Protein AF-A0A2Z3HZ44-F1 (afdb_monomer)

Sequence (137 aa):
MKKAVIFLALIVLAGCATKPIPFDQAKPVPSKRLYAFQDKSQPAKILVTRDSGYQGFLCGVKFYIDGKLAAQLETSEKAIFYVPEGAHTVSADHNCHGPVDGTVLTTTTEDSTGLRISVGLNGAHINPIIYQADSSL

Foldseek 3Di:
DVVVVVVVVVVVPPPFFFADDALVQFAEAPPVFFDDQPPPVAQWKEKEFETAGPFQQPWFKFKDKQNHGGGTHHHRHMDMGGDHFAKIWMWIWTCPPHDADIDIDIDGTPHYWYWYWGHDPRTIDIDTDDRDPDDDD

Solvent-accessible surface area (backbone atoms only — not comparable to full-atom values): 7588 Å² total; per-residue (Å²): 115,73,70,58,56,54,58,56,56,61,63,73,66,72,61,77,64,45,41,88,59,59,74,87,79,28,42,73,54,57,70,95,39,53,69,45,44,77,53,79,85,38,77,7,31,44,38,39,33,28,26,29,46,76,55,53,54,89,55,34,32,43,33,24,51,71,85,39,66,27,33,48,39,41,59,34,18,26,50,73,30,29,35,70,65,44,80,43,42,35,36,29,32,39,68,67,92,50,97,42,54,51,32,74,47,77,48,70,23,83,48,68,38,36,34,35,35,42,46,53,98,74,24,25,40,71,42,82,42,85,73,78,88,76,88,82,130

Nearest PDB structures (foldseek):
  5a9i-assembly3_C  TM=6.026E-01  e=7.643E-02  Rattus norvegicus
  5a9h-assembly1_A-2  TM=5.772E-01  e=6.497E-02  Rattus norvegicus
  7pmy-assembly1_A  TM=6.077E-01  e=1.386E-01  Homo sapiens
  6d10-assembly1_A  TM=5.906E-01  e=1.631E-01  Pseudomonas aeruginosa PAO1
  7nqk-assembly1_A  TM=4.939E-01  e=2.193E+00  Rattus norvegicus

Mean predicted aligned error: 8.35 Å

Structure (mmCIF, N/CA/C/O backbone):
data_AF-A0A2Z3HZ44-F1
#
_entry.id   AF-A0A2Z3HZ44-F1
#
loop_
_atom_site.group_PDB
_atom_site.id
_atom_site.type_symbol
_atom_site.label_atom_id
_atom_site.label_alt_id
_atom_site.label_comp_id
_atom_site.label_asym_id
_atom_site.label_entity_id
_atom_site.label_seq_id
_atom_site.pdbx_PDB_ins_code
_atom_site.Cartn_x
_atom_site.Cartn_y
_atom_site.Cartn_z
_atom_site.occupancy
_atom_site.B_iso_or_equiv
_atom_site.auth_seq_id
_atom_site.auth_comp_id
_atom_site.auth_asym_id
_atom_site.auth_atom_id
_atom_site.pdbx_PDB_model_num
ATOM 1 N N . MET A 1 1 ? 45.296 -10.138 -8.278 1.00 50.91 1 MET A N 1
ATOM 2 C CA . MET A 1 1 ? 44.450 -10.715 -7.205 1.00 50.91 1 MET A CA 1
ATOM 3 C C . MET A 1 1 ? 43.800 -9.650 -6.313 1.00 50.91 1 MET A C 1
ATOM 5 O O . MET A 1 1 ? 42.587 -9.666 -6.198 1.00 50.91 1 MET A O 1
ATOM 9 N N . LYS A 1 2 ? 44.533 -8.657 -5.772 1.00 53.44 2 LYS A N 1
ATOM 10 C CA . LYS A 1 2 ? 43.954 -7.584 -4.919 1.00 53.44 2 LYS A CA 1
ATOM 11 C C . LYS A 1 2 ? 42.868 -6.717 -5.594 1.00 53.44 2 LYS A C 1
ATOM 13 O O . LYS A 1 2 ? 41.887 -6.362 -4.956 1.00 53.44 2 LYS A O 1
ATOM 18 N N . LYS A 1 3 ? 43.006 -6.424 -6.896 1.00 55.44 3 LYS A N 1
ATOM 19 C CA . LYS A 1 3 ? 42.032 -5.613 -7.660 1.00 55.44 3 LYS A CA 1
ATOM 20 C C . LYS A 1 3 ? 40.670 -6.303 -7.851 1.00 55.44 3 LYS A C 1
ATOM 22 O O . LYS A 1 3 ? 39.658 -5.620 -7.904 1.00 55.44 3 LYS A O 1
ATOM 27 N N . ALA A 1 4 ? 40.643 -7.638 -7.903 1.00 61.62 4 ALA A N 1
ATOM 28 C CA . ALA A 1 4 ? 39.406 -8.408 -8.061 1.00 61.62 4 ALA A CA 1
ATOM 29 C C . ALA A 1 4 ? 38.560 -8.406 -6.776 1.00 61.62 4 ALA A C 1
ATOM 31 O O . ALA A 1 4 ? 37.341 -8.317 -6.845 1.00 61.62 4 ALA A O 1
ATOM 32 N N . VAL A 1 5 ? 39.210 -8.415 -5.607 1.00 64.81 5 VAL A N 1
ATOM 33 C CA . VAL A 1 5 ? 38.535 -8.338 -4.300 1.00 64.81 5 VAL A CA 1
ATOM 34 C C . VAL A 1 5 ? 37.869 -6.973 -4.096 1.00 64.81 5 VAL A C 1
ATOM 36 O O . VAL A 1 5 ? 36.757 -6.907 -3.589 1.00 64.81 5 VAL A O 1
ATOM 39 N N . ILE A 1 6 ? 38.504 -5.887 -4.554 1.00 65.00 6 ILE A N 1
ATOM 40 C CA . ILE A 1 6 ? 37.937 -4.528 -4.485 1.00 65.00 6 ILE A CA 1
ATOM 41 C C . ILE A 1 6 ? 36.720 -4.392 -5.412 1.00 65.00 6 ILE A C 1
ATOM 43 O O . ILE A 1 6 ? 35.713 -3.809 -5.022 1.00 65.00 6 ILE A O 1
ATOM 47 N N . PHE A 1 7 ? 36.784 -4.966 -6.617 1.00 62.88 7 PHE A N 1
ATOM 48 C CA . PHE A 1 7 ? 35.658 -4.943 -7.555 1.00 62.88 7 PHE A CA 1
ATOM 49 C C . PHE A 1 7 ? 34.468 -5.772 -7.049 1.00 62.88 7 PHE A C 1
ATOM 51 O O . PHE A 1 7 ? 33.326 -5.349 -7.186 1.00 62.88 7 PHE A O 1
ATOM 58 N N . LEU A 1 8 ? 34.734 -6.914 -6.404 1.00 62.28 8 LEU A N 1
ATOM 59 C CA . LEU A 1 8 ? 33.700 -7.745 -5.788 1.00 62.28 8 LEU A CA 1
ATOM 60 C C . LEU A 1 8 ? 33.069 -7.062 -4.564 1.00 62.28 8 LEU A C 1
ATOM 62 O O . LEU A 1 8 ? 31.859 -7.134 -4.397 1.00 62.28 8 LEU A O 1
ATOM 66 N N . ALA A 1 9 ? 33.857 -6.341 -3.759 1.00 60.66 9 ALA A N 1
ATOM 67 C CA . ALA A 1 9 ? 33.359 -5.586 -2.607 1.00 60.66 9 ALA A CA 1
ATOM 68 C C . ALA A 1 9 ? 32.427 -4.421 -3.000 1.00 60.66 9 ALA A C 1
ATOM 70 O O . ALA A 1 9 ? 31.477 -4.136 -2.277 1.00 60.66 9 ALA A O 1
ATOM 71 N N . LEU A 1 10 ? 32.645 -3.783 -4.158 1.00 60.72 10 LEU A N 1
ATOM 72 C CA . LEU A 1 10 ? 31.797 -2.684 -4.645 1.00 60.72 10 LEU A CA 1
ATOM 73 C C . LEU A 1 10 ? 30.389 -3.135 -5.068 1.00 60.72 10 LEU A C 1
ATOM 75 O O . LEU A 1 10 ? 29.458 -2.337 -5.005 1.00 60.72 10 LEU A O 1
ATOM 79 N N . ILE A 1 11 ? 30.206 -4.403 -5.448 1.00 60.47 11 ILE A N 1
ATOM 80 C CA . ILE A 1 11 ? 28.891 -4.949 -5.833 1.00 60.47 11 ILE A CA 1
ATOM 81 C C . ILE A 1 11 ? 28.003 -5.185 -4.597 1.00 60.47 11 ILE A C 1
ATOM 83 O O . ILE A 1 11 ? 26.780 -5.109 -4.686 1.00 60.47 11 ILE A O 1
ATOM 87 N N . VAL A 1 12 ? 28.602 -5.408 -3.421 1.00 58.06 12 VAL A N 1
ATOM 88 C CA . VAL A 1 12 ? 27.870 -5.726 -2.179 1.00 58.06 12 VAL A CA 1
ATOM 89 C C . VAL A 1 12 ? 27.250 -4.480 -1.523 1.00 58.06 12 VAL A C 1
ATOM 91 O O . VAL A 1 12 ? 26.372 -4.605 -0.677 1.00 58.06 12 VAL A O 1
ATOM 94 N N . LEU A 1 13 ? 27.644 -3.266 -1.934 1.00 53.72 13 LEU A N 1
ATOM 95 C CA . LEU A 1 13 ? 27.091 -2.003 -1.417 1.00 53.72 13 LEU A CA 1
ATOM 96 C C . LEU A 1 13 ? 25.834 -1.515 -2.164 1.00 53.72 13 LEU A C 1
ATOM 98 O O . LEU A 1 13 ? 25.426 -0.367 -1.981 1.00 53.72 13 LEU A O 1
ATOM 102 N N . ALA A 1 14 ? 25.188 -2.356 -2.979 1.00 54.12 14 ALA A N 1
ATOM 103 C CA . ALA A 1 14 ? 23.889 -2.046 -3.580 1.00 54.12 14 ALA A CA 1
ATOM 104 C C . ALA A 1 14 ? 22.770 -2.054 -2.513 1.00 54.12 14 ALA A C 1
ATOM 106 O O . ALA A 1 14 ? 21.953 -2.968 -2.431 1.00 54.12 14 ALA A O 1
ATOM 107 N N . GLY A 1 15 ? 22.773 -1.033 -1.654 1.00 54.25 15 GLY A N 1
ATOM 108 C CA . GLY A 1 15 ? 21.704 -0.727 -0.711 1.00 54.25 15 GLY A CA 1
ATOM 109 C C . GLY A 1 15 ? 20.411 -0.319 -1.425 1.00 54.25 15 GLY A C 1
ATOM 110 O O . GLY A 1 15 ? 20.437 0.101 -2.579 1.00 54.25 15 GLY A O 1
ATOM 111 N N . CYS A 1 16 ? 19.293 -0.489 -0.712 1.00 62.09 16 CYS A N 1
ATOM 112 C CA . CYS A 1 16 ? 17.894 -0.296 -1.121 1.00 62.09 16 CYS A CA 1
ATOM 113 C C . CYS A 1 16 ? 17.681 0.540 -2.405 1.00 62.09 16 CYS A C 1
ATOM 115 O O . CYS A 1 16 ? 17.948 1.740 -2.443 1.00 62.09 16 CYS A O 1
ATOM 117 N N . ALA A 1 17 ? 17.167 -0.102 -3.458 1.00 68.62 17 ALA A N 1
ATOM 1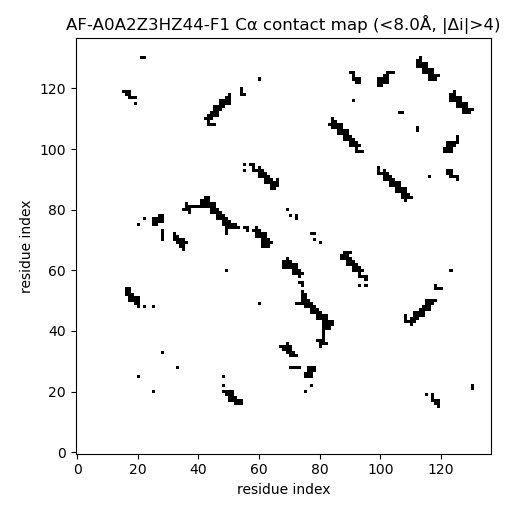18 C CA . ALA A 1 17 ? 17.059 0.464 -4.804 1.00 68.62 17 ALA A CA 1
ATOM 119 C C . ALA A 1 17 ? 15.916 1.485 -4.997 1.00 68.62 17 ALA A C 1
ATOM 121 O O . ALA A 1 17 ? 15.763 2.027 -6.097 1.00 68.62 17 ALA A O 1
ATOM 122 N N . THR A 1 18 ? 15.099 1.744 -3.970 1.00 78.94 18 THR A N 1
ATOM 123 C CA . THR A 1 18 ? 13.944 2.647 -4.060 1.00 78.94 18 THR A CA 1
ATOM 124 C C . THR A 1 18 ? 14.151 3.935 -3.271 1.00 78.94 18 THR A C 1
ATOM 126 O O . THR A 1 18 ? 14.808 3.960 -2.231 1.00 78.94 18 THR A O 1
ATOM 129 N N . LYS A 1 19 ? 13.587 5.034 -3.775 1.00 84.69 19 LYS A N 1
ATOM 130 C CA . LYS A 1 19 ? 13.679 6.366 -3.174 1.00 84.69 19 LYS A CA 1
ATOM 131 C C . LYS A 1 19 ? 12.292 6.863 -2.759 1.00 84.69 19 LYS A C 1
ATOM 133 O O . LYS A 1 19 ? 11.366 6.756 -3.574 1.00 84.69 19 LYS A O 1
ATOM 138 N N . PRO A 1 20 ? 12.154 7.448 -1.553 1.00 86.31 20 PRO A N 1
ATOM 139 C CA . PRO A 1 20 ? 10.907 8.077 -1.136 1.00 86.31 20 PRO A CA 1
ATOM 140 C C . PRO A 1 20 ? 10.450 9.109 -2.159 1.00 86.31 20 PRO A C 1
ATOM 142 O O . PRO A 1 20 ? 11.268 9.853 -2.700 1.00 86.31 20 PRO A O 1
ATOM 145 N N . ILE A 1 21 ? 9.141 9.162 -2.383 1.00 86.69 21 ILE A N 1
ATOM 146 C CA . ILE A 1 21 ? 8.492 10.210 -3.163 1.00 86.69 21 ILE A CA 1
ATOM 147 C C . ILE A 1 21 ? 7.534 10.988 -2.248 1.00 86.69 21 ILE A C 1
ATOM 149 O O . ILE A 1 21 ? 6.779 10.358 -1.497 1.00 86.69 21 ILE A O 1
ATOM 153 N N . PRO A 1 22 ? 7.567 12.332 -2.270 1.00 86.56 22 PRO A N 1
ATOM 154 C CA . PRO A 1 22 ? 6.574 13.156 -1.591 1.00 86.56 22 PRO A CA 1
ATOM 155 C C . PRO A 1 22 ? 5.142 12.822 -2.039 1.00 86.56 22 PRO A C 1
ATOM 157 O O . PRO A 1 22 ? 4.908 12.458 -3.195 1.00 86.56 22 PRO A O 1
ATOM 160 N N . PHE A 1 23 ? 4.177 12.913 -1.120 1.00 85.69 23 PHE A N 1
ATOM 161 C CA . PHE A 1 23 ? 2.792 12.518 -1.399 1.00 85.69 23 PHE A CA 1
ATOM 162 C C . PHE A 1 23 ? 2.153 13.381 -2.487 1.00 85.69 23 PHE A C 1
ATOM 164 O O . PHE A 1 23 ? 1.465 12.867 -3.356 1.00 85.69 23 PHE A O 1
ATOM 171 N N . ASP A 1 24 ? 2.390 14.685 -2.482 1.00 87.25 24 ASP A N 1
ATOM 172 C CA . ASP A 1 24 ? 1.944 15.639 -3.501 1.00 87.25 24 ASP A CA 1
ATOM 173 C C . ASP A 1 24 ? 2.466 15.283 -4.906 1.00 87.25 24 ASP A C 1
ATOM 175 O O . ASP A 1 24 ? 1.699 15.317 -5.869 1.00 87.25 24 ASP A O 1
ATOM 179 N N . GLN A 1 25 ? 3.714 14.822 -5.006 1.00 88.56 25 GLN A N 1
ATOM 180 C CA . GLN A 1 25 ? 4.382 14.479 -6.270 1.00 88.56 25 GLN A CA 1
ATOM 181 C C . GLN A 1 25 ? 4.048 13.079 -6.803 1.00 88.56 25 GLN A C 1
ATOM 183 O O . GLN A 1 25 ? 4.250 12.800 -7.989 1.00 88.56 25 GLN A O 1
ATOM 188 N N . ALA A 1 26 ? 3.542 12.181 -5.956 1.00 90.69 26 ALA A N 1
ATOM 189 C CA . ALA A 1 26 ? 3.144 10.844 -6.377 1.00 90.69 26 ALA A CA 1
ATOM 190 C C . ALA A 1 26 ? 1.840 10.864 -7.195 1.00 90.69 26 ALA A C 1
ATOM 192 O O . ALA A 1 26 ? 0.900 11.616 -6.918 1.00 90.69 26 ALA A O 1
ATOM 193 N N . LYS A 1 27 ? 1.770 10.014 -8.223 1.00 94.94 27 LYS 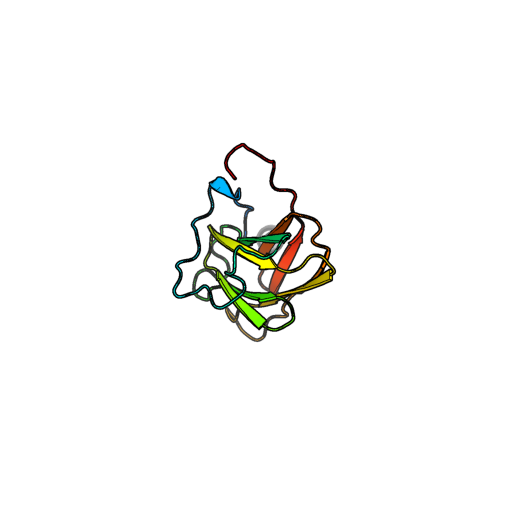A N 1
ATOM 194 C CA . LYS A 1 27 ? 0.610 9.932 -9.122 1.00 94.94 27 LYS A CA 1
ATOM 195 C C . LYS A 1 27 ? -0.535 9.178 -8.444 1.00 94.94 27 LYS A C 1
ATOM 197 O O . LYS A 1 27 ? -0.279 8.155 -7.820 1.00 94.94 27 LYS A O 1
ATOM 202 N N . PRO A 1 28 ? -1.796 9.616 -8.553 1.00 95.62 28 PRO A N 1
ATOM 203 C CA . PRO A 1 28 ? -2.900 8.853 -7.984 1.00 95.62 28 PRO A CA 1
ATOM 204 C C . PRO A 1 28 ? -3.028 7.487 -8.669 1.00 95.62 28 PRO A C 1
ATOM 206 O O . PRO A 1 28 ? -2.938 7.391 -9.895 1.00 95.62 28 PRO A O 1
ATOM 209 N N . VAL A 1 29 ? -3.276 6.439 -7.882 1.00 96.38 29 VAL A N 1
ATOM 210 C CA . VAL A 1 29 ? -3.639 5.120 -8.412 1.00 96.38 29 VAL A CA 1
ATOM 211 C C . VAL A 1 29 ? -4.942 5.257 -9.219 1.00 96.38 29 VAL A C 1
ATOM 213 O O . VAL A 1 29 ? -5.929 5.786 -8.701 1.00 96.38 29 VAL A O 1
ATOM 216 N N . PRO A 1 30 ? -4.997 4.786 -10.479 1.00 96.12 30 PRO A N 1
ATOM 217 C CA . PRO A 1 30 ? -6.219 4.796 -11.275 1.00 96.12 30 PRO A CA 1
ATOM 218 C C . PRO A 1 30 ? -7.329 3.966 -10.621 1.00 96.12 30 PRO A C 1
ATOM 220 O O . PRO A 1 30 ? -7.067 2.871 -10.124 1.00 96.12 30 PRO A O 1
ATOM 223 N N . SER A 1 31 ? -8.585 4.409 -10.727 1.00 94.06 31 SER A N 1
ATOM 224 C CA . SER A 1 31 ? -9.739 3.770 -10.065 1.00 94.06 31 SER A CA 1
ATOM 225 C C . SER A 1 31 ? -9.893 2.275 -10.355 1.00 94.06 31 SER A C 1
ATOM 227 O O . SER A 1 31 ? -10.340 1.531 -9.495 1.00 94.06 31 SER A O 1
ATOM 229 N N . LYS A 1 32 ? -9.453 1.799 -11.528 1.00 95.88 32 LYS A N 1
ATOM 230 C CA . LYS A 1 32 ? -9.457 0.367 -11.884 1.00 95.88 32 LYS A CA 1
ATOM 231 C C . LYS A 1 32 ? -8.584 -0.525 -10.982 1.00 95.88 32 LYS A C 1
ATOM 233 O O . LYS A 1 32 ? -8.729 -1.740 -11.032 1.00 95.88 32 LYS A O 1
ATOM 238 N N . ARG A 1 33 ? -7.649 0.058 -10.223 1.00 95.62 33 ARG A N 1
ATOM 239 C CA . ARG A 1 33 ? -6.756 -0.629 -9.271 1.00 95.62 33 ARG A CA 1
ATOM 240 C C . ARG A 1 33 ? -7.009 -0.206 -7.820 1.00 95.62 33 ARG A C 1
ATOM 242 O O . ARG A 1 33 ? -6.203 -0.528 -6.952 1.00 95.62 33 ARG A O 1
ATOM 249 N N . LEU A 1 34 ? -8.112 0.500 -7.562 1.00 97.19 34 LEU A N 1
ATOM 250 C CA . LEU A 1 34 ? -8.634 0.776 -6.226 1.00 97.19 34 LEU A CA 1
ATOM 251 C C . LEU A 1 34 ? -9.813 -0.167 -5.987 1.00 97.19 34 LEU A C 1
ATOM 253 O O . LEU A 1 34 ? -10.824 -0.095 -6.679 1.00 97.19 34 LEU A O 1
ATOM 257 N N . TYR A 1 35 ? -9.665 -1.075 -5.029 1.00 97.31 35 TYR A N 1
ATOM 258 C CA . TYR A 1 35 ? -10.594 -2.189 -4.837 1.00 97.31 35 TYR A CA 1
ATOM 259 C C . TYR A 1 35 ? -11.474 -2.023 -3.591 1.00 97.31 35 TYR A C 1
ATOM 261 O O . TYR A 1 35 ? -12.565 -2.591 -3.534 1.00 97.31 35 TYR A O 1
ATOM 269 N N . ALA A 1 36 ? -11.031 -1.256 -2.588 1.00 96.69 36 ALA A N 1
ATOM 270 C CA . A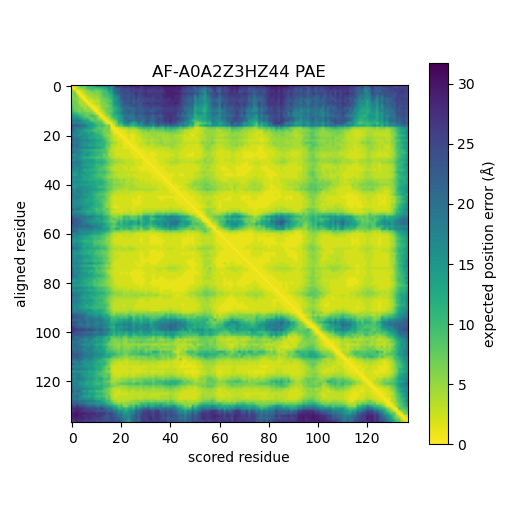LA A 1 36 ? -11.775 -1.054 -1.345 1.00 96.69 36 ALA A CA 1
ATOM 271 C C . ALA A 1 36 ? -11.447 0.283 -0.650 1.00 96.69 36 ALA A C 1
ATOM 273 O O . ALA A 1 36 ? -10.537 1.008 -1.056 1.00 96.69 36 ALA A O 1
ATOM 274 N N . PHE A 1 37 ? -12.209 0.590 0.410 1.00 96.69 37 PHE A N 1
ATOM 275 C CA . PHE A 1 37 ? -11.987 1.724 1.323 1.00 96.69 37 PHE A CA 1
ATOM 276 C C . PHE A 1 37 ? -12.023 3.102 0.641 1.00 96.69 37 PHE A C 1
ATOM 278 O O . PHE A 1 37 ? -11.208 3.973 0.923 1.00 96.69 37 PHE A O 1
ATOM 285 N N . GLN A 1 38 ? -12.965 3.290 -0.289 1.00 96.81 38 GLN A N 1
ATOM 286 C CA . GLN A 1 38 ? -13.172 4.551 -1.020 1.00 96.81 38 GLN A CA 1
ATOM 287 C C . GLN A 1 38 ? -14.365 5.373 -0.492 1.00 96.81 38 GLN A C 1
ATOM 289 O O . GLN A 1 38 ? -14.709 6.405 -1.069 1.00 96.81 38 GLN A O 1
ATOM 294 N N . ASP A 1 39 ? -15.006 4.919 0.590 1.00 95.62 39 ASP A N 1
ATOM 295 C CA . ASP A 1 39 ? -16.122 5.616 1.231 1.00 95.62 39 ASP A CA 1
ATOM 296 C C . ASP A 1 39 ? -15.616 6.772 2.102 1.00 95.62 39 ASP A C 1
ATOM 298 O O . ASP A 1 39 ? -15.130 6.574 3.211 1.00 95.62 39 ASP A O 1
ATOM 302 N N . LYS A 1 40 ? -15.773 7.994 1.595 1.00 94.19 40 LYS A N 1
ATOM 303 C CA . LYS A 1 40 ? -15.300 9.224 2.241 1.00 94.19 40 LYS A CA 1
ATOM 304 C C . LYS A 1 40 ? -16.047 9.599 3.524 1.00 94.19 40 LYS A C 1
ATOM 306 O O . LYS A 1 40 ? -15.662 10.581 4.148 1.00 94.19 40 LYS A O 1
ATOM 311 N N . SER A 1 41 ? -17.113 8.883 3.889 1.00 94.75 41 SER A N 1
ATOM 312 C CA . SER A 1 41 ? -17.832 9.120 5.146 1.00 94.75 41 SER A CA 1
ATOM 313 C C . SER A 1 41 ? -17.079 8.612 6.379 1.00 94.75 41 SER A C 1
ATOM 315 O O . SER A 1 41 ? -17.425 8.995 7.494 1.00 94.75 41 SER A O 1
ATOM 317 N N . GLN A 1 42 ? -16.049 7.776 6.193 1.00 95.06 42 GLN A N 1
ATOM 318 C CA . GLN A 1 42 ? -15.233 7.295 7.302 1.00 95.06 42 GLN A CA 1
ATOM 319 C C . GLN A 1 42 ? -14.358 8.422 7.883 1.00 95.06 42 GLN A C 1
ATOM 321 O O . GLN A 1 42 ? -13.831 9.238 7.119 1.00 95.06 42 GLN A O 1
ATOM 326 N N . PRO A 1 43 ? -14.184 8.459 9.215 1.00 92.06 43 PRO A N 1
ATOM 327 C CA . PRO A 1 43 ? -13.533 9.570 9.906 1.00 92.06 43 PRO A CA 1
ATOM 328 C C . PRO A 1 43 ? -12.017 9.625 9.694 1.00 92.06 43 PRO A C 1
ATOM 330 O O . PRO A 1 43 ? -11.459 10.718 9.678 1.00 92.06 43 PRO A O 1
ATOM 333 N N . ALA A 1 44 ? -11.358 8.482 9.478 1.00 92.81 44 ALA A N 1
ATOM 334 C CA . ALA A 1 44 ? -9.906 8.407 9.410 1.00 92.81 44 ALA A CA 1
ATOM 335 C C . ALA A 1 44 ? -9.389 8.006 8.020 1.00 92.81 44 ALA A C 1
ATOM 337 O O . ALA A 1 44 ? -10.105 7.444 7.183 1.00 92.81 44 ALA A O 1
ATOM 338 N N . LYS A 1 45 ? -8.114 8.313 7.754 1.00 94.62 45 LYS A N 1
ATOM 339 C CA . LYS A 1 45 ? -7.474 8.099 6.451 1.00 94.62 45 LYS A CA 1
ATOM 340 C C . LYS A 1 45 ? -6.147 7.360 6.565 1.00 94.62 45 LYS A C 1
ATOM 342 O O . LYS A 1 45 ? -5.279 7.725 7.351 1.00 94.62 45 LYS A O 1
ATOM 347 N N . ILE A 1 46 ? -5.930 6.399 5.675 1.00 94.81 46 ILE A N 1
ATOM 348 C CA . ILE A 1 46 ? -4.615 5.806 5.422 1.00 94.81 46 ILE A CA 1
ATOM 349 C C . ILE A 1 46 ? -4.120 6.333 4.079 1.00 94.81 46 ILE A C 1
ATOM 351 O O . ILE A 1 46 ? -4.703 6.059 3.028 1.00 94.81 46 ILE A O 1
ATOM 355 N N . LEU A 1 47 ? -3.042 7.107 4.120 1.00 95.25 47 LEU A N 1
ATOM 356 C CA . LEU A 1 47 ? -2.372 7.651 2.950 1.00 95.25 47 LEU A CA 1
ATOM 357 C C . LEU A 1 47 ? -1.181 6.755 2.655 1.00 95.25 47 LEU A C 1
ATOM 359 O O . LEU A 1 47 ? -0.291 6.627 3.490 1.00 95.25 47 LEU A O 1
ATOM 363 N N . VAL A 1 48 ? -1.153 6.142 1.476 1.00 95.06 48 VAL A N 1
ATOM 364 C CA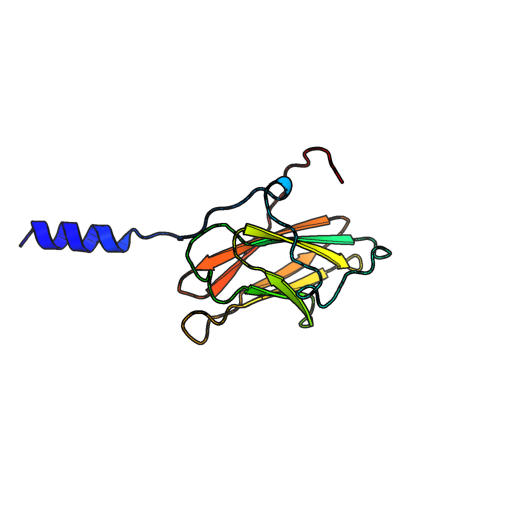 . VAL A 1 48 ? -0.054 5.260 1.089 1.00 95.06 48 VAL A CA 1
ATOM 365 C C . VAL A 1 48 ? 0.649 5.774 -0.158 1.00 95.06 48 VAL A C 1
ATOM 367 O O . VAL A 1 48 ? -0.003 6.177 -1.122 1.00 95.06 48 VAL A O 1
ATOM 370 N N . THR A 1 49 ? 1.979 5.724 -0.167 1.00 94.88 49 THR A N 1
ATOM 371 C CA . THR A 1 49 ? 2.802 5.932 -1.366 1.00 94.88 49 THR A CA 1
ATOM 372 C C . THR A 1 49 ? 3.663 4.717 -1.649 1.00 94.88 49 THR A C 1
ATOM 374 O O . THR A 1 49 ? 4.189 4.082 -0.737 1.00 94.88 49 THR A O 1
ATOM 377 N N . ARG A 1 50 ? 3.863 4.406 -2.928 1.00 92.62 50 ARG A N 1
ATOM 378 C CA . ARG A 1 50 ? 4.929 3.506 -3.356 1.00 92.62 50 ARG A CA 1
ATOM 379 C C . ARG A 1 50 ? 6.141 4.322 -3.780 1.00 92.62 50 ARG A C 1
ATOM 381 O O . ARG A 1 50 ? 6.039 5.183 -4.654 1.00 92.62 50 ARG A O 1
ATOM 388 N N . ASP A 1 51 ? 7.287 4.011 -3.181 1.00 90.88 51 ASP A N 1
ATOM 389 C CA . ASP A 1 51 ? 8.562 4.630 -3.521 1.00 90.88 51 ASP A CA 1
ATOM 390 C C . ASP A 1 51 ? 8.851 4.564 -5.029 1.00 90.88 51 ASP A C 1
ATOM 392 O O . ASP A 1 51 ? 8.443 3.646 -5.750 1.00 90.88 51 ASP A O 1
ATOM 396 N N . SER A 1 52 ? 9.624 5.537 -5.497 1.00 87.19 52 SER A N 1
ATOM 397 C CA . SER A 1 52 ? 10.168 5.540 -6.851 1.00 87.19 52 SER A CA 1
ATOM 398 C C . SER A 1 52 ? 11.341 4.560 -6.975 1.00 87.19 52 SER A C 1
ATOM 400 O O . SER A 1 52 ? 12.067 4.323 -6.011 1.00 87.19 52 SER A O 1
ATOM 402 N N . GLY A 1 53 ? 11.568 3.995 -8.161 1.00 80.44 53 GLY A N 1
ATOM 403 C CA . GLY A 1 53 ? 12.702 3.106 -8.421 1.00 80.44 53 GLY A CA 1
ATOM 404 C C . GLY A 1 53 ? 12.399 2.020 -9.449 1.00 80.44 53 GLY A C 1
ATOM 405 O O . GLY A 1 53 ? 11.246 1.760 -9.790 1.00 80.44 53 GLY A O 1
ATOM 406 N N . TYR A 1 54 ? 13.457 1.374 -9.940 1.00 69.19 54 TYR A N 1
ATOM 407 C CA . TYR A 1 54 ? 13.348 0.291 -10.923 1.00 69.19 54 TYR A CA 1
ATOM 408 C C . TYR A 1 54 ? 12.996 -1.061 -10.285 1.00 69.19 54 TYR A C 1
ATOM 410 O O . TYR A 1 54 ? 12.594 -1.987 -10.982 1.00 69.19 54 TYR A O 1
ATOM 418 N N . GLN A 1 55 ? 13.113 -1.206 -8.964 1.00 67.00 55 GLN A N 1
ATOM 419 C CA . GLN A 1 55 ? 12.811 -2.470 -8.296 1.00 67.00 55 GLN A CA 1
ATOM 420 C C . GLN A 1 55 ? 11.296 -2.747 -8.314 1.00 67.00 55 GLN A C 1
ATOM 422 O O . GLN A 1 55 ? 10.485 -1.969 -7.805 1.00 67.00 55 GLN A O 1
ATOM 427 N N . GLY A 1 56 ? 10.908 -3.869 -8.926 1.00 60.66 56 GLY A N 1
ATOM 428 C CA . GLY A 1 56 ? 9.518 -4.331 -8.965 1.00 60.66 56 GLY A CA 1
ATOM 429 C C . GLY A 1 56 ? 8.572 -3.485 -9.827 1.00 60.66 56 GLY A C 1
ATOM 430 O O . GLY A 1 56 ? 7.363 -3.560 -9.611 1.00 60.66 56 GLY A O 1
ATOM 431 N N . PHE A 1 57 ? 9.089 -2.682 -10.768 1.00 64.62 57 PHE A N 1
ATOM 432 C CA . PHE A 1 57 ? 8.280 -1.789 -11.617 1.00 64.62 57 PHE A CA 1
ATOM 433 C C . PHE A 1 57 ? 7.299 -2.524 -12.550 1.00 64.62 57 PHE A C 1
ATOM 435 O O . PHE A 1 57 ? 6.370 -1.910 -13.059 1.00 64.62 57 PHE A O 1
ATOM 442 N N . LEU A 1 58 ? 7.521 -3.820 -12.797 1.00 67.75 58 LEU A N 1
ATOM 443 C CA . LEU A 1 58 ? 6.705 -4.635 -13.703 1.00 67.75 58 LEU A CA 1
ATOM 444 C C . LEU A 1 58 ? 5.505 -5.312 -13.027 1.00 67.75 58 LEU A C 1
ATOM 446 O O . LEU A 1 58 ? 4.623 -5.791 -13.732 1.00 67.75 58 LEU A O 1
ATOM 450 N N . CYS A 1 59 ? 5.471 -5.400 -11.694 1.00 75.88 59 CYS A N 1
ATOM 451 C CA . CYS A 1 59 ? 4.517 -6.269 -10.993 1.00 75.88 59 CYS A CA 1
ATOM 452 C C . CYS A 1 59 ? 3.482 -5.525 -10.140 1.00 75.88 59 CYS A C 1
ATOM 454 O O . CYS A 1 59 ? 2.553 -6.148 -9.622 1.00 75.88 59 CYS A O 1
ATOM 456 N N . GLY A 1 60 ? 3.622 -4.210 -9.956 1.00 84.88 60 GLY A N 1
ATOM 457 C CA . GLY A 1 60 ? 2.869 -3.491 -8.935 1.00 84.88 60 GLY A CA 1
ATOM 458 C C . GLY A 1 60 ? 3.119 -4.044 -7.523 1.00 84.88 60 GLY A C 1
ATOM 459 O O . GLY A 1 60 ? 3.923 -4.949 -7.306 1.00 84.88 60 GLY A O 1
ATOM 460 N N . VAL A 1 61 ? 2.526 -3.406 -6.522 1.00 90.31 61 VAL A N 1
ATOM 461 C CA . VAL A 1 61 ? 2.477 -3.873 -5.133 1.00 90.31 61 VAL A CA 1
ATOM 462 C C . VAL A 1 61 ? 1.013 -3.953 -4.781 1.00 90.31 61 VAL A C 1
ATOM 464 O O . VAL A 1 61 ? 0.285 -2.985 -4.995 1.00 90.31 61 VAL A O 1
ATOM 467 N N . LYS A 1 62 ? 0.584 -5.079 -4.231 1.00 92.69 62 LYS A N 1
ATOM 468 C CA . LYS A 1 62 ? -0.745 -5.200 -3.649 1.00 92.69 62 LYS A CA 1
ATOM 469 C C . LYS A 1 62 ? -0.690 -4.707 -2.216 1.00 92.69 62 LYS A C 1
ATOM 471 O O . LYS A 1 62 ? 0.180 -5.115 -1.454 1.00 92.69 62 LYS A O 1
ATOM 476 N N . PHE A 1 63 ? -1.613 -3.822 -1.875 1.00 95.12 63 PHE A N 1
ATOM 477 C CA . PHE A 1 63 ? -1.759 -3.272 -0.540 1.00 95.12 63 PHE A CA 1
ATOM 478 C C . PHE A 1 63 ? -3.086 -3.727 0.051 1.00 95.12 63 PHE A C 1
ATOM 480 O O . PHE A 1 63 ? -4.127 -3.638 -0.610 1.00 95.12 63 PHE A O 1
ATOM 487 N N . TYR A 1 64 ? -3.043 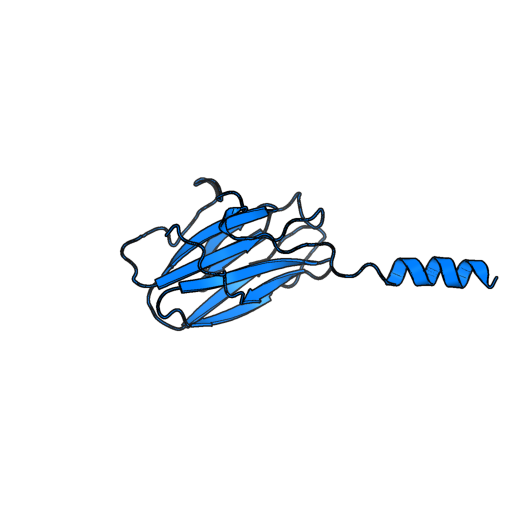-4.196 1.291 1.00 96.12 64 TYR A N 1
ATOM 488 C CA . TYR A 1 64 ? -4.191 -4.724 2.010 1.00 96.12 64 TYR A CA 1
ATOM 489 C C . TYR A 1 64 ? -4.385 -3.963 3.312 1.00 96.12 64 TYR A C 1
ATOM 491 O O . TYR A 1 64 ? -3.416 -3.602 3.980 1.00 96.12 64 TYR A O 1
ATOM 499 N N . ILE A 1 65 ? -5.648 -3.785 3.678 1.00 96.31 65 ILE A N 1
ATOM 500 C CA . ILE A 1 65 ? -6.080 -3.260 4.972 1.00 96.31 65 ILE A CA 1
ATOM 501 C C . ILE A 1 65 ? -6.995 -4.324 5.570 1.00 96.31 65 ILE A C 1
ATOM 503 O O . ILE A 1 65 ? -7.938 -4.766 4.912 1.00 96.31 65 ILE A O 1
ATOM 507 N N . ASP A 1 66 ? -6.665 -4.790 6.769 1.00 95.38 66 ASP A N 1
ATOM 508 C CA . ASP A 1 66 ? -7.370 -5.846 7.501 1.00 95.38 66 ASP A CA 1
ATOM 509 C C . ASP A 1 66 ? -7.576 -7.117 6.655 1.00 95.38 66 ASP A C 1
ATOM 511 O O . ASP A 1 66 ? -8.643 -7.727 6.622 1.00 95.38 66 ASP A O 1
ATOM 515 N N . GLY A 1 67 ? -6.543 -7.485 5.887 1.00 93.81 67 GLY A N 1
ATOM 516 C CA . GLY A 1 67 ? -6.548 -8.646 4.988 1.00 93.81 67 GLY A CA 1
ATOM 517 C C . GLY A 1 67 ? -7.351 -8.464 3.692 1.00 93.81 67 GLY A C 1
ATOM 518 O O . GLY A 1 67 ? -7.325 -9.341 2.828 1.00 93.81 67 GLY A O 1
ATOM 519 N N . LYS A 1 68 ? -8.031 -7.328 3.498 1.00 95.88 68 LYS A N 1
ATOM 520 C CA . LYS A 1 68 ? -8.775 -7.019 2.272 1.00 95.88 68 LYS A CA 1
ATOM 521 C C . LYS A 1 68 ? -7.899 -6.256 1.286 1.00 95.88 68 LYS A C 1
ATOM 523 O O . LYS A 1 68 ? -7.316 -5.233 1.638 1.00 95.88 68 LYS A O 1
ATOM 528 N N . LEU A 1 69 ? -7.849 -6.717 0.033 1.00 95.69 69 LEU A N 1
ATOM 529 C CA . LEU A 1 69 ? -7.125 -6.028 -1.038 1.00 95.69 69 LEU A CA 1
ATOM 530 C C . LEU A 1 69 ? -7.717 -4.625 -1.236 1.00 95.69 69 LEU A C 1
ATOM 532 O O . LEU A 1 69 ? -8.873 -4.485 -1.631 1.00 95.69 69 LEU A O 1
ATOM 536 N N . ALA A 1 70 ? -6.921 -3.599 -0.943 1.00 96.94 70 ALA A N 1
ATOM 537 C CA . ALA A 1 70 ? -7.331 -2.201 -0.972 1.00 96.94 70 ALA A CA 1
ATOM 538 C C . ALA A 1 70 ? -6.935 -1.533 -2.293 1.00 96.94 70 ALA A C 1
ATOM 540 O O . ALA A 1 70 ? -7.769 -0.887 -2.930 1.00 96.94 70 ALA A O 1
ATOM 541 N N . ALA A 1 71 ? -5.695 -1.741 -2.747 1.00 96.69 71 ALA A N 1
ATOM 542 C CA . ALA A 1 71 ? -5.236 -1.274 -4.053 1.00 96.69 71 ALA A CA 1
ATOM 543 C C . ALA A 1 71 ? -4.060 -2.080 -4.605 1.00 96.69 71 ALA A C 1
ATOM 545 O O . ALA A 1 71 ? -3.394 -2.822 -3.884 1.00 96.69 71 ALA A O 1
ATOM 546 N N . GLN A 1 72 ? -3.769 -1.864 -5.886 1.00 94.56 72 GLN A N 1
ATOM 547 C CA . GLN A 1 72 ? -2.492 -2.223 -6.494 1.00 94.56 72 GLN A CA 1
ATOM 548 C C . GLN A 1 72 ? -1.755 -0.953 -6.942 1.00 94.56 72 GLN A C 1
ATOM 550 O O . GLN A 1 72 ? -2.272 -0.200 -7.765 1.00 94.56 72 GLN A O 1
ATOM 555 N N . LEU A 1 73 ? -0.557 -0.723 -6.397 1.00 93.56 73 LEU A N 1
ATOM 556 C CA . LEU A 1 73 ? 0.273 0.459 -6.634 1.00 93.56 73 LEU A CA 1
ATOM 557 C C . LEU A 1 73 ? 1.448 0.142 -7.566 1.00 93.56 73 LEU A C 1
ATOM 559 O O . LEU A 1 73 ? 2.255 -0.744 -7.275 1.00 93.56 73 LEU A O 1
ATOM 563 N N . GLU A 1 74 ? 1.587 0.906 -8.650 1.00 92.69 74 GLU A N 1
ATOM 564 C CA . GLU A 1 74 ? 2.830 0.956 -9.430 1.00 92.69 74 GLU A CA 1
ATOM 565 C C . GLU A 1 74 ? 3.843 1.909 -8.778 1.00 92.69 74 GLU A C 1
ATOM 567 O O . GLU A 1 74 ? 3.542 2.648 -7.838 1.00 92.69 74 GLU A O 1
ATOM 572 N N . THR A 1 75 ? 5.078 1.875 -9.273 1.00 91.44 75 THR A N 1
ATOM 573 C CA . THR A 1 75 ? 6.145 2.800 -8.884 1.00 91.44 75 THR A CA 1
ATOM 574 C C . THR A 1 75 ? 5.684 4.262 -8.940 1.00 91.44 75 THR A C 1
ATOM 576 O O . THR A 1 75 ? 5.114 4.702 -9.940 1.00 91.44 75 THR A O 1
ATOM 579 N N . SER A 1 76 ? 6.010 5.031 -7.895 1.00 92.44 76 SER A N 1
ATOM 580 C CA . SER A 1 76 ? 5.699 6.465 -7.779 1.00 92.44 76 SER A CA 1
ATOM 581 C C . SER A 1 76 ? 4.203 6.806 -7.737 1.00 92.44 76 SER A C 1
ATOM 583 O O . SER A 1 76 ? 3.813 7.917 -8.111 1.00 92.44 76 SER A O 1
ATOM 585 N N . GLU A 1 77 ? 3.361 5.874 -7.291 1.00 94.81 77 GLU A N 1
ATOM 586 C CA . GLU A 1 77 ? 1.929 6.109 -7.110 1.00 94.81 77 GLU A CA 1
ATOM 587 C C . GLU A 1 77 ? 1.522 6.296 -5.644 1.00 94.81 77 GLU A C 1
ATOM 589 O O . GLU A 1 77 ? 2.228 5.887 -4.720 1.00 94.81 77 GLU A O 1
ATOM 594 N N . LYS A 1 78 ? 0.348 6.899 -5.443 1.00 95.81 78 LYS A N 1
ATOM 595 C CA . LYS A 1 78 ? -0.297 7.116 -4.149 1.00 95.81 78 LYS A CA 1
ATOM 596 C C . LYS A 1 78 ? -1.759 6.698 -4.150 1.00 95.81 78 LYS A C 1
ATOM 598 O O . LYS A 1 78 ? -2.454 6.851 -5.156 1.00 95.81 78 LYS A O 1
ATOM 603 N N . ALA A 1 79 ? -2.244 6.258 -2.998 1.00 96.62 79 ALA A N 1
ATOM 604 C CA . ALA A 1 79 ? -3.660 6.026 -2.752 1.00 96.62 79 ALA A CA 1
ATOM 605 C C . ALA A 1 79 ? -4.066 6.579 -1.382 1.00 96.62 79 ALA A C 1
ATOM 607 O O . ALA A 1 79 ? -3.247 6.679 -0.468 1.00 96.62 79 ALA A O 1
ATOM 608 N N . ILE A 1 80 ? -5.341 6.944 -1.265 1.00 96.44 80 ILE A N 1
ATOM 609 C CA . ILE A 1 80 ? -5.973 7.340 -0.008 1.00 96.44 80 ILE A CA 1
ATOM 610 C C . ILE A 1 80 ? -7.089 6.340 0.251 1.00 96.44 80 ILE A C 1
ATOM 612 O O . ILE A 1 80 ? -7.895 6.055 -0.640 1.00 96.44 80 ILE 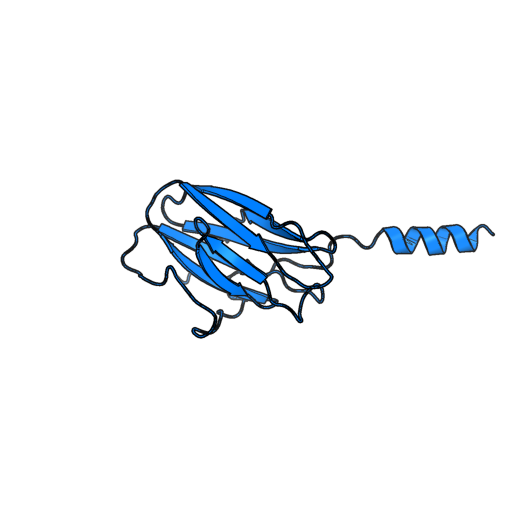A O 1
ATOM 616 N N . PHE A 1 81 ? -7.122 5.820 1.467 1.00 96.81 81 PHE A N 1
ATOM 617 C CA . PHE A 1 81 ? -8.166 4.933 1.945 1.00 96.81 81 PHE A CA 1
ATOM 618 C C . PHE A 1 81 ? -8.848 5.558 3.141 1.00 96.81 81 PHE A C 1
ATOM 620 O O . PHE A 1 81 ? -8.187 6.150 3.986 1.00 96.81 81 PHE A O 1
ATOM 627 N N . TYR A 1 82 ? -10.157 5.402 3.199 1.00 96.81 82 TYR A N 1
ATOM 628 C CA . TYR A 1 82 ? -11.002 5.921 4.257 1.00 96.81 82 TYR A CA 1
ATOM 629 C C . TYR A 1 82 ? -11.432 4.746 5.134 1.00 96.81 82 TYR A C 1
ATOM 631 O O . TYR A 1 82 ? -11.991 3.765 4.631 1.00 96.81 82 TYR A O 1
ATOM 639 N N . VAL A 1 83 ? -11.104 4.820 6.421 1.00 95.69 83 VAL A N 1
ATOM 640 C CA . VAL A 1 83 ? -11.256 3.732 7.393 1.00 95.69 83 VAL A CA 1
ATOM 641 C C . VAL A 1 83 ? -11.852 4.261 8.701 1.00 95.69 83 VAL A C 1
ATOM 643 O O . VAL A 1 83 ? -11.730 5.458 8.982 1.00 95.69 83 VAL A O 1
ATOM 646 N N . PRO A 1 84 ? -12.522 3.408 9.495 1.00 95.00 84 PRO A N 1
ATOM 647 C CA . PRO A 1 84 ? -12.904 3.763 10.856 1.00 95.00 84 PRO A CA 1
ATOM 648 C C . PRO A 1 84 ? -11.701 4.241 11.680 1.00 95.00 84 PRO A C 1
ATOM 650 O O . PRO A 1 84 ? -10.556 3.926 11.373 1.00 95.00 84 PRO A O 1
ATOM 653 N N . GLU A 1 85 ? -11.947 4.985 12.751 1.00 93.81 85 GLU A N 1
ATOM 654 C CA . GLU A 1 85 ? -10.898 5.230 13.741 1.00 93.81 85 GLU A CA 1
ATOM 655 C C . GLU A 1 85 ? -10.532 3.925 14.461 1.00 93.81 85 GLU A C 1
ATOM 657 O O . GLU A 1 85 ? -11.400 3.097 14.756 1.00 93.81 85 GLU A O 1
ATOM 662 N N . GLY A 1 86 ? -9.248 3.754 14.778 1.00 93.31 86 GLY A N 1
ATOM 663 C CA . GLY A 1 86 ? -8.761 2.600 15.530 1.00 93.31 86 GLY A CA 1
ATOM 664 C C . GLY A 1 86 ? -7.553 1.910 14.910 1.00 93.31 86 GLY A C 1
ATOM 665 O O . GLY A 1 86 ? -6.824 2.477 14.101 1.00 93.31 86 GLY A O 1
ATOM 666 N N . ALA A 1 87 ? -7.298 0.685 15.370 1.00 93.75 87 ALA A N 1
ATOM 667 C CA . ALA A 1 87 ? -6.159 -0.112 14.939 1.00 93.75 87 ALA A CA 1
ATOM 668 C C . ALA A 1 87 ? -6.497 -0.919 13.680 1.00 93.75 87 ALA A C 1
ATOM 670 O O . ALA A 1 87 ? -7.428 -1.722 13.685 1.00 93.75 87 ALA A O 1
ATOM 671 N N . HIS A 1 88 ? -5.678 -0.757 12.646 1.00 94.12 88 HIS A N 1
ATOM 672 C CA . HIS A 1 88 ? -5.771 -1.477 11.383 1.00 94.12 88 HIS A CA 1
ATOM 673 C C . HIS A 1 88 ? -4.483 -2.235 11.102 1.00 94.12 88 HIS A C 1
ATOM 675 O O . HIS A 1 88 ? -3.378 -1.722 11.304 1.00 94.12 88 HIS A O 1
ATOM 681 N N . THR A 1 89 ? -4.616 -3.452 10.589 1.00 95.19 89 THR A N 1
ATOM 682 C CA . THR A 1 89 ? -3.479 -4.240 10.121 1.00 95.19 89 THR A CA 1
ATOM 683 C C . THR A 1 89 ? -3.300 -4.015 8.629 1.00 95.19 89 THR A C 1
ATOM 685 O O . THR A 1 89 ? -4.127 -4.418 7.814 1.00 95.19 89 THR A O 1
ATOM 688 N N . VAL A 1 90 ? -2.194 -3.390 8.249 1.00 95.38 90 VAL A N 1
ATOM 689 C CA . VAL A 1 90 ? -1.833 -3.146 6.855 1.00 95.38 90 VAL A CA 1
ATOM 690 C C . VAL A 1 90 ? -0.779 -4.139 6.400 1.00 95.38 90 VAL A C 1
ATOM 692 O O . VAL A 1 90 ? 0.124 -4.497 7.158 1.00 95.38 90 VAL A O 1
ATOM 695 N N . SER A 1 91 ? -0.875 -4.583 5.150 1.00 93.31 91 SER A N 1
ATOM 696 C CA . SER A 1 91 ? 0.166 -5.415 4.553 1.00 93.31 91 SER A CA 1
ATOM 697 C C . SER A 1 91 ? 0.412 -5.093 3.090 1.00 93.31 91 SER A C 1
ATOM 699 O O . SER A 1 91 ? -0.448 -4.544 2.399 1.00 93.31 91 SER A O 1
ATOM 701 N N . ALA A 1 92 ? 1.627 -5.382 2.635 1.00 91.38 92 ALA A N 1
ATOM 702 C CA . ALA A 1 92 ? 2.043 -5.145 1.265 1.00 91.38 92 ALA A CA 1
ATOM 703 C C . ALA A 1 92 ? 2.816 -6.350 0.749 1.00 91.38 92 ALA A C 1
ATOM 705 O O . ALA A 1 92 ? 3.760 -6.789 1.401 1.00 91.38 92 ALA A O 1
ATOM 706 N N . ASP A 1 93 ? 2.451 -6.834 -0.434 1.00 88.00 93 ASP A N 1
ATOM 707 C CA . ASP A 1 93 ? 3.172 -7.886 -1.148 1.00 88.00 93 ASP A CA 1
ATOM 708 C C . ASP A 1 93 ? 3.419 -7.489 -2.609 1.00 88.00 93 ASP A C 1
ATOM 710 O O . ASP A 1 93 ? 2.784 -6.585 -3.162 1.00 88.00 93 ASP A O 1
ATOM 714 N N . HIS A 1 94 ? 4.383 -8.150 -3.240 1.00 82.00 94 HIS A N 1
ATOM 715 C CA . HIS A 1 94 ? 4.590 -8.069 -4.680 1.00 82.00 94 HIS A CA 1
ATOM 716 C C . HIS A 1 94 ? 5.066 -9.424 -5.197 1.00 82.00 94 HIS A C 1
ATOM 718 O O . HIS A 1 94 ? 5.763 -10.136 -4.503 1.00 82.00 94 HIS A O 1
ATOM 724 N N . ASN A 1 95 ? 4.750 -9.811 -6.426 1.00 71.88 95 ASN A N 1
ATOM 725 C CA . ASN A 1 95 ? 5.151 -11.127 -6.952 1.00 71.88 95 ASN A CA 1
ATOM 726 C C . ASN A 1 95 ? 6.338 -11.060 -7.930 1.00 71.88 95 ASN A C 1
ATOM 728 O O . ASN A 1 95 ? 6.581 -11.992 -8.696 1.00 71.88 95 ASN A O 1
ATOM 732 N N . CYS A 1 96 ? 7.087 -9.957 -7.91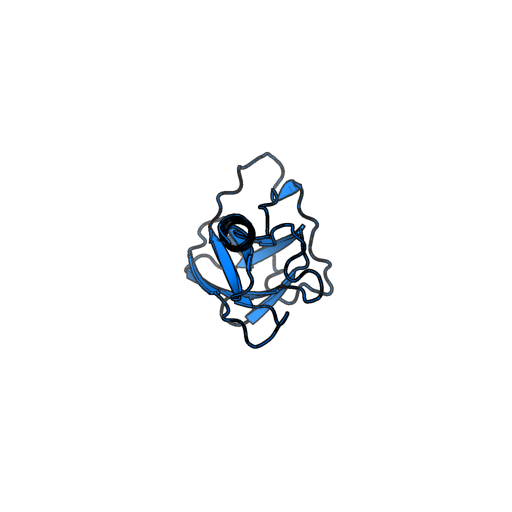8 1.00 67.38 96 CYS A N 1
ATOM 733 C CA . CYS A 1 96 ? 8.277 -9.791 -8.748 1.00 67.38 96 CYS A CA 1
ATOM 734 C C . CYS A 1 96 ? 9.445 -10.594 -8.145 1.00 67.38 96 CYS A C 1
ATOM 736 O O . CYS A 1 96 ? 10.087 -10.116 -7.216 1.00 67.38 96 CYS A O 1
ATOM 738 N N . HIS A 1 97 ? 9.746 -11.755 -8.745 1.00 63.06 97 HIS A N 1
ATOM 739 C CA . HIS A 1 97 ? 10.900 -12.652 -8.497 1.00 63.06 97 HIS A CA 1
ATOM 740 C C . HIS A 1 97 ? 10.724 -13.826 -7.508 1.00 63.06 97 HIS A C 1
ATOM 742 O O . HIS A 1 97 ? 11.720 -14.436 -7.127 1.00 63.06 97 HIS A O 1
ATOM 748 N N . GLY A 1 98 ? 9.494 -14.228 -7.173 1.00 60.59 98 GLY A N 1
ATOM 749 C CA . GLY A 1 98 ? 9.225 -15.442 -6.383 1.00 60.59 98 GLY A CA 1
ATOM 750 C C . GLY A 1 98 ? 8.274 -15.193 -5.211 1.00 60.59 98 GLY A C 1
ATOM 751 O O . GLY A 1 98 ? 7.629 -14.143 -5.178 1.00 60.59 98 GLY A O 1
ATOM 752 N N . PRO A 1 99 ? 8.150 -16.142 -4.263 1.00 56.75 99 PRO A N 1
ATOM 753 C CA . PRO A 1 99 ? 7.484 -15.884 -2.994 1.00 56.75 99 PRO A CA 1
ATOM 754 C C . PRO A 1 99 ? 8.288 -14.807 -2.270 1.00 56.75 99 PRO A C 1
ATOM 756 O O . PRO A 1 99 ? 9.448 -15.034 -1.933 1.00 56.75 99 PRO A O 1
ATOM 759 N N . VAL A 1 100 ? 7.703 -13.630 -2.084 1.00 62.91 100 VAL A N 1
ATOM 760 C CA . VAL A 1 100 ? 8.301 -12.600 -1.238 1.00 62.91 100 VAL A CA 1
ATOM 761 C C . VAL A 1 100 ? 7.483 -12.478 0.032 1.00 62.91 100 VAL A C 1
ATOM 763 O O . VAL A 1 100 ? 6.253 -12.578 -0.003 1.00 62.91 100 VAL A O 1
ATOM 766 N N . ASP A 1 101 ? 8.169 -12.227 1.139 1.00 66.19 101 ASP A N 1
ATOM 767 C CA . ASP A 1 101 ? 7.497 -11.951 2.395 1.00 66.19 101 ASP A CA 1
ATOM 768 C C . ASP A 1 101 ? 6.839 -10.572 2.309 1.00 66.19 101 ASP A C 1
ATOM 770 O O . ASP A 1 101 ? 7.469 -9.553 1.996 1.00 66.19 101 ASP A O 1
ATOM 774 N N . GLY A 1 102 ? 5.530 -10.553 2.543 1.00 70.62 102 GLY A N 1
ATOM 775 C CA . GLY A 1 102 ? 4.808 -9.312 2.740 1.00 70.62 102 GLY A CA 1
ATOM 776 C C . GLY A 1 102 ? 5.110 -8.753 4.125 1.00 70.62 102 GLY A C 1
ATOM 777 O O . GLY A 1 102 ? 5.172 -9.494 5.104 1.00 70.62 102 GLY A O 1
ATOM 778 N N . THR A 1 103 ? 5.283 -7.439 4.232 1.00 81.12 103 THR A N 1
ATOM 779 C CA . THR A 1 103 ? 5.381 -6.803 5.552 1.00 81.12 103 THR A CA 1
ATOM 780 C C . THR A 1 103 ? 3.983 -6.564 6.093 1.00 81.12 103 THR A C 1
ATOM 782 O O . THR A 1 103 ? 3.138 -6.033 5.376 1.00 81.12 103 THR A O 1
ATOM 785 N N . VAL A 1 104 ? 3.763 -6.919 7.358 1.00 86.25 104 VAL A N 1
ATOM 786 C CA . VAL A 1 104 ? 2.540 -6.632 8.110 1.00 86.25 104 VAL A CA 1
ATOM 787 C C . VAL A 1 104 ? 2.866 -5.602 9.185 1.00 86.25 104 VAL A C 1
ATOM 789 O O . VAL A 1 104 ? 3.814 -5.788 9.945 1.00 86.25 104 VAL A O 1
ATOM 792 N N . LEU A 1 105 ? 2.086 -4.528 9.262 1.00 88.06 105 LEU A N 1
ATOM 793 C CA . LEU A 1 105 ? 2.167 -3.534 10.330 1.00 88.06 105 LEU A CA 1
ATOM 794 C C . LEU A 1 105 ? 0.781 -3.277 10.903 1.00 88.06 105 LEU A C 1
ATOM 796 O O . LEU A 1 105 ? -0.195 -3.218 10.164 1.00 88.06 105 LEU A O 1
ATOM 800 N N . THR A 1 106 ? 0.704 -3.052 12.208 1.00 88.19 106 THR A N 1
ATOM 801 C CA . THR A 1 106 ? -0.499 -2.496 12.829 1.00 88.19 106 THR A CA 1
ATOM 802 C C . THR A 1 106 ? -0.305 -0.999 12.997 1.00 88.19 106 THR A C 1
ATOM 804 O O . THR A 1 106 ? 0.723 -0.557 13.510 1.00 88.19 106 THR A O 1
ATOM 807 N N . THR A 1 107 ? -1.276 -0.217 12.544 1.00 83.88 107 THR A N 1
ATOM 808 C CA . THR A 1 107 ? -1.276 1.239 12.654 1.00 83.88 107 THR A CA 1
ATOM 809 C C . THR A 1 107 ? -2.576 1.708 13.287 1.00 83.88 107 THR A C 1
ATOM 811 O O . THR A 1 107 ? -3.618 1.105 13.052 1.00 83.88 107 THR A O 1
ATOM 814 N N . THR A 1 108 ? -2.509 2.752 14.108 1.00 84.06 108 THR A N 1
ATOM 815 C CA . THR A 1 108 ? -3.691 3.360 14.721 1.00 84.06 108 THR A CA 1
ATOM 816 C C . THR A 1 108 ? -4.000 4.658 13.997 1.00 84.06 108 THR A C 1
ATOM 818 O O . THR A 1 108 ? -3.142 5.537 13.921 1.00 84.06 108 THR A O 1
ATOM 821 N N . THR A 1 109 ? -5.213 4.773 13.468 1.00 82.88 109 THR A N 1
ATOM 822 C CA . THR A 1 109 ? -5.678 5.944 12.728 1.00 82.88 109 THR A CA 1
ATOM 823 C C . THR A 1 109 ? -6.631 6.758 13.601 1.00 82.88 109 THR A C 1
ATOM 825 O O . THR A 1 109 ? -7.734 6.300 13.893 1.00 82.88 109 THR A O 1
ATOM 828 N N . GLU A 1 110 ? -6.201 7.953 14.018 1.00 79.94 110 GLU A N 1
ATOM 829 C CA . GLU A 1 110 ? -7.053 8.937 14.719 1.00 79.94 110 GLU A CA 1
ATOM 830 C C . GLU A 1 110 ? -7.623 10.000 13.760 1.00 79.94 110 GLU A C 1
ATOM 832 O O . GLU A 1 110 ? -8.749 10.439 13.929 1.00 79.94 110 GLU A O 1
ATOM 837 N N . ASP A 1 111 ? -6.874 10.384 12.721 1.00 80.88 111 ASP A N 1
ATOM 838 C CA . ASP A 1 111 ? -7.328 11.302 11.656 1.00 80.88 111 ASP A CA 1
ATOM 839 C C . ASP A 1 111 ? -6.681 10.895 10.330 1.00 80.88 111 ASP A C 1
ATOM 841 O O . ASP A 1 111 ? -7.336 10.484 9.370 1.00 80.88 111 ASP A O 1
ATOM 845 N N . SER A 1 112 ? -5.349 10.883 10.295 1.00 86.31 112 SER A N 1
ATOM 846 C CA . SER A 1 112 ? -4.61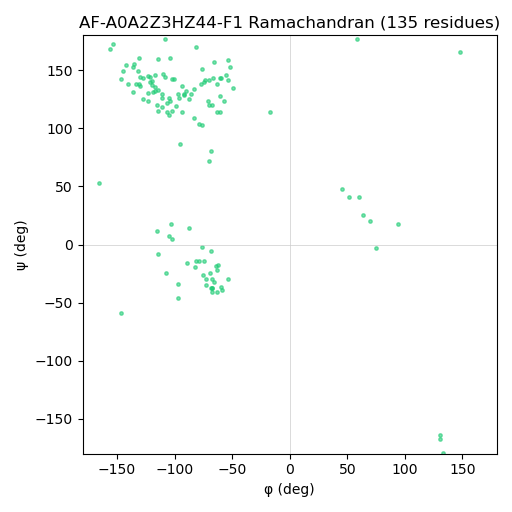3 10.402 9.134 1.00 86.31 112 SER A CA 1
ATOM 847 C C . SER A 1 112 ? -3.306 9.714 9.506 1.00 86.31 112 SER A C 1
ATOM 849 O O . SER A 1 112 ? -2.585 10.132 10.410 1.00 86.31 112 SER A O 1
ATOM 851 N N . THR A 1 113 ? -2.979 8.649 8.779 1.00 91.44 113 THR A N 1
ATOM 852 C CA . THR A 1 113 ? -1.702 7.950 8.911 1.00 91.44 113 THR A CA 1
ATOM 853 C C . THR A 1 113 ? -1.040 7.822 7.553 1.00 91.44 113 THR A C 1
ATOM 855 O O . THR A 1 113 ? -1.626 7.302 6.602 1.00 91.44 113 THR A O 1
ATOM 858 N N . GLY A 1 114 ? 0.200 8.303 7.469 1.00 92.19 114 GLY A N 1
ATOM 859 C CA . GLY A 1 114 ? 1.033 8.162 6.288 1.00 92.19 114 GLY A CA 1
ATOM 860 C C . GLY A 1 114 ? 1.867 6.890 6.321 1.00 92.19 114 GLY A C 1
ATOM 861 O O . GLY A 1 114 ? 2.535 6.585 7.310 1.00 92.19 114 GLY A O 1
ATOM 862 N N . LEU A 1 115 ? 1.854 6.157 5.215 1.00 93.38 115 LEU A N 1
ATOM 863 C CA . LEU A 1 115 ? 2.613 4.935 5.013 1.00 93.38 115 LEU A CA 1
ATOM 864 C C . LEU A 1 115 ? 3.345 5.010 3.681 1.00 93.38 115 LEU A C 1
ATOM 866 O O . LEU A 1 115 ? 2.786 5.389 2.657 1.00 93.38 115 LEU A O 1
ATOM 870 N N . ARG A 1 116 ? 4.592 4.565 3.660 1.00 92.25 116 ARG A N 1
ATOM 871 C CA . ARG A 1 116 ? 5.326 4.366 2.412 1.00 92.25 116 ARG A CA 1
ATOM 872 C C . ARG A 1 116 ? 5.687 2.909 2.232 1.00 92.25 116 ARG A C 1
ATOM 874 O O . ARG A 1 116 ? 5.993 2.214 3.198 1.00 92.25 116 ARG A O 1
ATOM 881 N N . ILE A 1 117 ? 5.678 2.479 0.980 1.00 91.31 117 ILE A N 1
ATOM 882 C CA . ILE A 1 117 ? 6.058 1.140 0.566 1.00 91.31 117 ILE A CA 1
ATOM 883 C C . ILE A 1 117 ? 7.369 1.227 -0.208 1.00 91.31 117 ILE A C 1
ATOM 885 O O . ILE A 1 117 ? 7.432 1.821 -1.287 1.00 91.31 117 ILE A O 1
ATOM 889 N N . SER A 1 118 ? 8.393 0.573 0.325 1.00 88.31 118 SER A N 1
ATOM 890 C CA . SER A 1 118 ? 9.669 0.331 -0.344 1.00 88.31 118 SER A CA 1
ATOM 891 C C . SER A 1 118 ? 9.695 -1.097 -0.884 1.00 88.31 118 SER A C 1
ATOM 893 O O . SER A 1 118 ? 9.190 -2.017 -0.243 1.00 88.31 118 SER A O 1
ATOM 895 N N . VAL A 1 119 ? 10.287 -1.303 -2.059 1.00 85.25 119 VAL A N 1
ATOM 896 C CA . VAL A 1 119 ? 10.388 -2.632 -2.680 1.00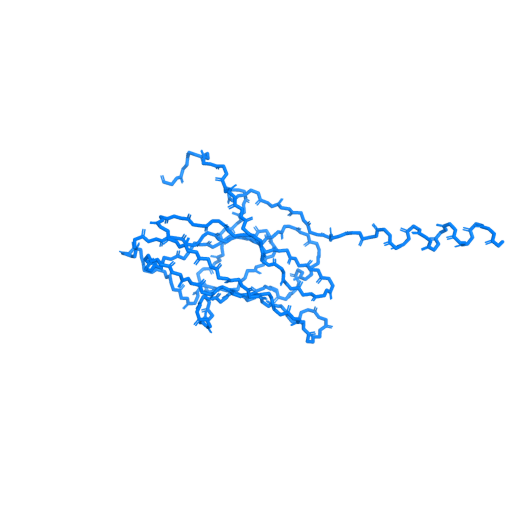 85.25 119 VAL A CA 1
ATOM 897 C C . VAL A 1 119 ? 11.852 -3.033 -2.748 1.00 85.25 119 VAL A C 1
ATOM 899 O O . VAL A 1 119 ? 12.642 -2.395 -3.440 1.00 85.25 119 VAL A O 1
ATOM 902 N N . GLY A 1 120 ? 12.210 -4.083 -2.012 1.00 76.25 120 GLY A N 1
ATOM 903 C CA . GLY A 1 120 ? 13.542 -4.675 -2.014 1.00 76.25 120 GLY A CA 1
ATOM 904 C C . GLY A 1 120 ? 13.566 -6.036 -2.704 1.00 76.25 120 GLY A C 1
ATOM 905 O O . GLY A 1 120 ? 12.536 -6.573 -3.100 1.00 76.25 120 GLY A O 1
ATOM 906 N N . LEU A 1 121 ? 14.761 -6.620 -2.802 1.00 70.38 121 LEU A N 1
ATOM 907 C CA . LEU A 1 121 ? 14.950 -7.995 -3.288 1.00 70.38 121 LEU A CA 1
ATOM 908 C C . LEU A 1 121 ? 14.284 -9.047 -2.382 1.00 70.38 121 LEU A C 1
ATOM 910 O O . LEU A 1 121 ? 13.997 -10.143 -2.843 1.00 70.38 121 LEU A O 1
ATOM 914 N N . ASN A 1 122 ? 14.029 -8.696 -1.117 1.00 73.19 122 ASN A N 1
ATOM 915 C CA . ASN A 1 122 ? 13.491 -9.593 -0.092 1.00 73.19 122 ASN A CA 1
ATOM 916 C C . ASN A 1 122 ? 12.005 -9.344 0.223 1.00 73.19 122 ASN A C 1
ATOM 918 O O . ASN A 1 122 ? 11.498 -9.914 1.182 1.00 73.19 122 ASN A O 1
ATOM 922 N N . GLY A 1 123 ? 11.314 -8.478 -0.526 1.00 79.06 123 GLY A N 1
ATOM 923 C CA . GLY A 1 123 ? 9.899 -8.190 -0.279 1.00 79.06 123 GLY A CA 1
ATOM 924 C C . GLY A 1 123 ? 9.524 -6.717 -0.275 1.00 79.06 123 GLY A C 1
ATOM 925 O O . GLY A 1 123 ? 10.319 -5.826 -0.593 1.00 79.06 123 GLY A O 1
ATOM 926 N N . ALA A 1 124 ? 8.234 -6.484 -0.040 1.00 85.31 124 ALA A N 1
ATOM 927 C CA . ALA A 1 124 ? 7.686 -5.146 0.112 1.00 85.31 124 ALA A CA 1
ATOM 928 C C . ALA A 1 124 ? 7.713 -4.781 1.596 1.00 85.31 124 ALA A C 1
ATOM 930 O O . ALA A 1 124 ? 7.214 -5.527 2.436 1.00 85.31 124 ALA A O 1
ATOM 931 N N . HIS A 1 125 ? 8.277 -3.618 1.901 1.00 87.38 125 HIS A N 1
ATOM 932 C CA . HIS A 1 125 ? 8.408 -3.093 3.251 1.00 87.38 125 HIS A CA 1
ATOM 933 C C . HIS A 1 125 ? 7.510 -1.881 3.419 1.00 87.38 125 HIS A C 1
ATOM 935 O O . HIS A 1 125 ? 7.607 -0.930 2.644 1.00 87.38 125 HIS A O 1
ATOM 941 N N . ILE A 1 126 ? 6.656 -1.909 4.437 1.00 90.38 126 ILE A N 1
ATOM 942 C CA . ILE A 1 126 ? 5.853 -0.755 4.834 1.00 90.38 126 ILE A CA 1
ATOM 943 C C . ILE A 1 126 ? 6.621 -0.025 5.929 1.00 90.38 126 ILE A C 1
ATOM 945 O O . ILE A 1 126 ? 7.151 -0.662 6.833 1.00 90.38 126 ILE A O 1
ATOM 949 N N . ASN A 1 127 ? 6.677 1.299 5.855 1.00 90.00 127 ASN A N 1
ATOM 950 C CA . ASN A 1 127 ? 7.185 2.137 6.932 1.00 90.00 127 ASN A CA 1
ATOM 951 C C . ASN A 1 127 ? 6.222 3.303 7.178 1.00 90.00 127 ASN A C 1
ATOM 953 O O . ASN A 1 127 ? 5.759 3.909 6.204 1.00 90.00 127 ASN A O 1
ATOM 957 N N . PRO A 1 128 ? 5.942 3.661 8.442 1.00 89.62 128 PRO A N 1
ATOM 958 C CA . PRO A 1 128 ? 5.256 4.905 8.755 1.00 89.62 128 PRO A CA 1
ATOM 959 C C . PRO A 1 128 ? 6.049 6.111 8.249 1.00 89.62 128 PRO A C 1
ATOM 961 O O . PRO A 1 128 ? 7.281 6.135 8.304 1.00 89.62 128 PRO A O 1
ATOM 964 N N . ILE A 1 129 ? 5.342 7.124 7.766 1.00 86.75 129 ILE A N 1
ATOM 965 C CA . ILE A 1 129 ? 5.923 8.410 7.399 1.00 86.75 129 ILE A CA 1
ATOM 966 C C . ILE A 1 129 ? 4.981 9.531 7.814 1.00 86.75 129 ILE A C 1
ATOM 968 O O . ILE A 1 129 ? 3.769 9.454 7.626 1.00 86.75 129 ILE A O 1
ATOM 972 N N . ILE A 1 130 ? 5.556 10.600 8.354 1.00 77.50 130 ILE A N 1
ATOM 973 C CA . ILE A 1 130 ? 4.838 11.857 8.505 1.00 77.50 130 ILE A CA 1
ATOM 974 C C . ILE A 1 130 ? 4.938 12.572 7.166 1.00 77.50 130 ILE A C 1
ATOM 976 O O . ILE A 1 130 ? 6.018 13.017 6.771 1.00 77.50 130 ILE A O 1
ATOM 980 N N . TYR A 1 131 ? 3.828 12.654 6.441 1.00 68.31 131 TYR A N 1
ATOM 981 C CA . TYR A 1 131 ? 3.761 13.585 5.326 1.00 68.31 131 TYR A CA 1
ATOM 982 C C . TYR A 1 131 ? 3.795 14.989 5.922 1.00 68.31 131 TYR A C 1
ATOM 984 O O . TYR A 1 131 ? 2.955 15.327 6.754 1.00 68.31 131 TYR A O 1
ATOM 992 N N . GLN A 1 132 ? 4.806 15.785 5.562 1.00 52.53 132 GLN A N 1
ATOM 993 C CA . GLN A 1 132 ? 4.784 17.200 5.911 1.00 52.53 132 GLN A CA 1
ATOM 994 C C . GLN A 1 132 ? 3.499 17.784 5.326 1.00 52.53 132 GLN A C 1
ATOM 996 O O . GLN A 1 132 ? 3.230 17.624 4.136 1.00 52.53 132 GLN A O 1
ATOM 1001 N N . ALA A 1 133 ? 2.681 18.376 6.193 1.00 42.19 133 ALA A N 1
ATOM 1002 C CA . ALA A 1 133 ? 1.439 19.024 5.823 1.00 42.19 133 ALA A CA 1
ATOM 1003 C C . ALA A 1 133 ? 1.756 20.286 5.010 1.00 42.19 133 ALA A C 1
ATOM 1005 O O . ALA A 1 133 ? 1.767 21.387 5.549 1.00 42.19 133 ALA A O 1
ATOM 1006 N N . ASP A 1 134 ? 2.047 20.130 3.720 1.00 37.72 134 ASP A N 1
ATOM 1007 C CA . ASP A 1 134 ? 2.022 21.241 2.778 1.00 37.72 134 ASP A CA 1
ATOM 1008 C C . ASP A 1 134 ? 0.656 21.276 2.068 1.00 37.72 134 ASP A C 1
ATOM 1010 O O . ASP A 1 134 ? 0.407 20.627 1.054 1.00 37.72 134 ASP A O 1
ATOM 1014 N N . SER A 1 135 ? -0.273 21.963 2.734 1.00 39.38 135 SER A N 1
ATOM 1015 C CA . SER A 1 135 ? -1.297 22.846 2.160 1.00 39.38 135 SER A CA 1
ATOM 1016 C C . SER A 1 135 ? -2.118 22.417 0.922 1.00 39.38 135 SER A C 1
ATOM 1018 O O . SER A 1 135 ? -2.328 23.231 0.029 1.00 39.38 135 SER A O 1
ATOM 1020 N N . SER A 1 136 ? -2.692 21.206 0.853 1.00 39.41 136 SER A N 1
ATOM 1021 C CA . SER A 1 136 ? -3.846 20.958 -0.058 1.00 39.41 136 SER A CA 1
ATOM 1022 C C . SER A 1 136 ? -4.625 19.651 0.186 1.00 39.41 136 SER A C 1
ATOM 1024 O O . SER A 1 136 ? -4.857 18.866 -0.737 1.00 39.41 136 SER A O 1
ATOM 1026 N N . LEU A 1 137 ? -5.074 19.425 1.424 1.00 41.53 137 LEU A N 1
ATOM 1027 C CA . LEU A 1 137 ? -6.249 18.579 1.691 1.00 41.53 137 LEU A CA 1
ATOM 1028 C C . LEU A 1 137 ? -7.462 19.454 1.998 1.00 41.53 137 LEU A C 1
ATOM 1030 O O . LEU A 1 137 ? -7.271 20.469 2.702 1.00 41.53 137 LEU A O 1
#

Secondary structure (DSSP, 8-state):
-HHHHHHHHHHTT-----B---TTTSEEPPGGGB-S---TTSSEEEEEEEPBSSTTTTT-EEEEETTEEEEEE-TTEEEEEEE-SEEEEEEEE--TTS--EEEEEEEEESSEEEEEEEEETTEEEEEE------S--

pLDDT: mean 82.03, std 15.73, range [37.72, 97.31]

Radius of gyration: 16.79 Å; Cα contacts (8 Å, |Δi|>4): 307; chains: 1; bounding box: 62×39×29 Å